Protein AF-A0A820MTB7-F1 (afdb_monomer)

Secondary structure (DSSP, 8-state):
---SS--------S--SS-TT--HHHHHHTTT-S---TT---HHHHHHT--SS----------HHHHHHHHHHHHHHHHHHHHHHGGG--

Solvent-accessible surface area (backbone atoms only — not comparable to full-atom values): 6211 Å² total; per-residue (Å²): 138,92,84,81,93,78,80,75,87,73,75,75,76,89,76,61,73,67,58,95,80,62,49,73,67,59,37,60,75,52,70,69,65,67,71,88,68,90,88,61,84,54,64,68,58,52,61,75,68,57,69,96,64,88,83,79,84,81,79,76,75,85,53,66,65,60,54,53,52,50,53,52,47,53,59,52,46,52,54,50,53,51,60,66,44,52,76,74,78,107

Organism: NCBI:txid392033

Radius of gyration: 30.91 Å; Cα contacts (8 Å, |Δi|>4): 9; chains: 1; bounding box: 84×41×69 Å

Structure (mmCIF, N/CA/C/O backbone):
data_AF-A0A820MTB7-F1
#
_entry.id   AF-A0A820MTB7-F1
#
loop_
_atom_site.group_PDB
_atom_site.id
_atom_site.type_symbol
_atom_site.label_atom_id
_atom_site.label_alt_id
_atom_site.label_comp_id
_atom_site.label_asym_id
_atom_site.label_entity_id
_atom_site.label_seq_id
_atom_site.pdbx_PDB_ins_code
_atom_site.Cartn_x
_atom_site.Cartn_y
_atom_site.Cartn_z
_atom_site.occupancy
_atom_site.B_iso_or_equiv
_atom_site.auth_seq_id
_atom_site.auth_comp_id
_atom_site.auth_asym_id
_atom_site.auth_atom_id
_atom_site.pdbx_PDB_model_num
ATOM 1 N N . GLN A 1 1 ? 50.796 10.770 -10.470 1.00 42.47 1 GLN A N 1
ATOM 2 C CA . GLN A 1 1 ? 49.563 11.527 -10.188 1.00 42.47 1 GLN A CA 1
ATOM 3 C C . GLN A 1 1 ? 48.422 10.894 -10.970 1.00 42.47 1 GLN A C 1
ATOM 5 O O . GLN A 1 1 ? 48.384 10.960 -12.189 1.00 42.47 1 GLN A O 1
ATOM 10 N N . ILE A 1 2 ? 47.601 10.147 -10.240 1.00 46.78 2 ILE A N 1
ATOM 11 C CA . ILE A 1 2 ? 46.503 9.286 -10.681 1.00 46.78 2 ILE A CA 1
ATOM 12 C C . ILE A 1 2 ? 45.215 10.072 -10.411 1.00 46.78 2 ILE A C 1
ATOM 14 O O . ILE A 1 2 ? 44.834 10.110 -9.254 1.00 46.78 2 ILE A O 1
ATOM 18 N N . PHE A 1 3 ? 44.623 10.771 -11.400 1.00 50.72 3 PHE A N 1
ATOM 19 C CA . PHE A 1 3 ? 43.199 11.202 -11.396 1.00 50.72 3 PHE A CA 1
ATOM 20 C C . PHE A 1 3 ? 42.745 11.974 -12.669 1.00 50.72 3 PHE A C 1
ATOM 22 O O . PHE A 1 3 ? 42.200 13.065 -12.562 1.00 50.72 3 PHE A O 1
ATOM 29 N N . THR A 1 4 ? 42.954 11.489 -13.901 1.00 55.75 4 THR A N 1
ATOM 30 C CA . THR A 1 4 ? 42.454 12.251 -15.086 1.00 55.75 4 THR A CA 1
ATOM 31 C C . THR A 1 4 ? 41.891 11.436 -16.246 1.00 55.75 4 THR A C 1
ATOM 33 O O . THR A 1 4 ? 41.389 12.020 -17.199 1.00 55.75 4 THR A O 1
ATOM 36 N N . LYS A 1 5 ? 41.893 10.099 -16.190 1.00 54.06 5 LYS A N 1
ATOM 37 C CA . LYS A 1 5 ? 41.427 9.253 -17.311 1.00 54.06 5 LYS A CA 1
ATOM 38 C C . LYS A 1 5 ? 40.017 8.661 -17.148 1.00 54.06 5 LYS A C 1
ATOM 40 O O . LYS A 1 5 ? 39.689 7.702 -17.833 1.00 54.06 5 LYS A O 1
ATOM 45 N N . GLY A 1 6 ? 39.196 9.211 -16.250 1.00 52.12 6 GLY A N 1
ATOM 46 C CA . GLY A 1 6 ? 37.880 8.651 -15.899 1.00 52.12 6 GLY A CA 1
ATOM 47 C C . GLY A 1 6 ? 36.669 9.564 -16.113 1.00 52.12 6 GLY A C 1
ATOM 48 O O . GLY A 1 6 ? 35.569 9.169 -15.753 1.00 52.12 6 GLY A O 1
ATOM 49 N N . PHE A 1 7 ? 36.830 10.769 -16.667 1.00 57.56 7 PHE A N 1
ATOM 50 C CA . PHE A 1 7 ? 35.696 11.647 -16.977 1.00 57.56 7 PHE A CA 1
ATOM 51 C C . PHE A 1 7 ? 35.380 11.524 -18.468 1.00 57.56 7 PHE A C 1
ATOM 53 O O . PHE A 1 7 ? 35.909 12.260 -19.300 1.00 57.56 7 PHE A O 1
ATOM 60 N N . SER A 1 8 ? 34.599 10.505 -18.827 1.00 50.44 8 SER A N 1
ATOM 61 C CA . SER A 1 8 ? 34.129 10.324 -20.198 1.00 50.44 8 SER A CA 1
ATOM 62 C C . SER A 1 8 ? 33.371 11.570 -20.653 1.00 50.44 8 SER A C 1
ATOM 64 O O . SER A 1 8 ? 32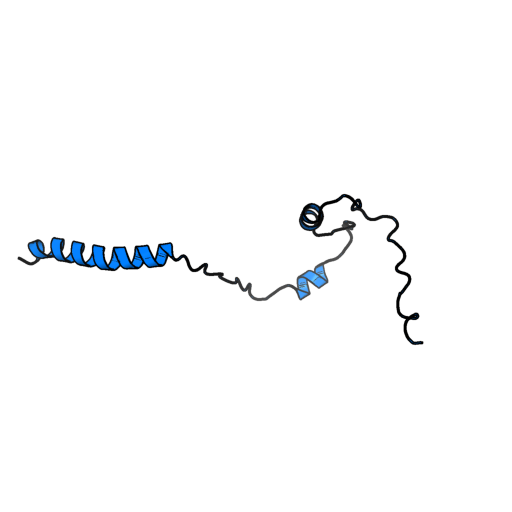.464 12.023 -19.958 1.00 50.44 8 SER A O 1
ATOM 66 N N . LEU A 1 9 ? 33.719 12.079 -21.835 1.00 57.97 9 LEU A N 1
ATOM 67 C CA . LEU A 1 9 ? 32.947 13.051 -22.607 1.00 57.97 9 LEU A CA 1
ATOM 68 C C . LEU A 1 9 ? 31.518 12.528 -22.833 1.00 57.97 9 LEU A C 1
ATOM 70 O O . LEU A 1 9 ? 31.227 11.894 -23.848 1.00 57.97 9 LEU A O 1
ATOM 74 N N . VAL A 1 10 ? 30.613 12.791 -21.892 1.00 65.94 10 VAL A N 1
ATOM 75 C CA . VAL A 1 10 ? 29.177 12.667 -22.135 1.00 65.94 10 VAL A CA 1
ATOM 76 C C . VAL A 1 10 ? 28.813 13.855 -23.015 1.00 65.94 10 VAL A C 1
ATOM 78 O O . VAL A 1 10 ? 28.798 14.998 -22.559 1.00 65.94 10 VAL A O 1
ATOM 81 N N . LYS A 1 11 ? 28.602 13.607 -24.310 1.00 69.00 11 LYS A N 1
ATOM 82 C CA . LYS A 1 11 ? 28.077 14.638 -25.207 1.00 69.00 11 LYS A CA 1
ATOM 83 C C . LYS A 1 11 ? 26.711 15.068 -24.661 1.00 69.00 11 LYS A C 1
ATOM 85 O O . LYS A 1 11 ? 25.880 14.192 -24.423 1.00 69.00 11 LYS A O 1
ATOM 90 N N . PRO A 1 12 ? 26.469 16.371 -24.442 1.00 66.12 12 PRO A N 1
ATOM 91 C CA . PRO A 1 12 ? 25.168 16.826 -23.982 1.00 66.12 12 PRO A CA 1
ATOM 92 C C . PRO A 1 12 ? 24.117 16.438 -25.022 1.00 66.12 12 PRO A C 1
ATOM 94 O O . PRO A 1 12 ? 24.288 16.711 -26.216 1.00 66.12 12 PRO A O 1
ATOM 97 N N . LEU A 1 13 ? 23.043 15.789 -24.567 1.00 63.91 13 LEU A N 1
ATOM 98 C CA . LEU A 1 13 ? 21.887 15.490 -25.402 1.00 63.91 13 LEU A CA 1
ATOM 99 C C . LEU A 1 13 ? 21.348 16.833 -25.908 1.00 63.91 13 LEU A C 1
ATOM 101 O O . LEU A 1 13 ? 20.842 17.647 -25.139 1.00 63.91 13 LEU A O 1
ATOM 105 N N . SER A 1 14 ? 21.584 17.123 -27.186 1.00 66.06 14 SER A N 1
ATOM 106 C CA . SER A 1 14 ? 21.409 18.472 -27.746 1.00 66.06 14 SER A CA 1
ATOM 107 C C . SER A 1 14 ? 19.935 18.822 -27.998 1.00 66.06 14 SER A C 1
ATOM 109 O O . SER A 1 14 ? 19.616 19.960 -28.318 1.00 66.06 14 SER A O 1
ATOM 111 N N . SER A 1 15 ? 19.042 17.847 -27.819 1.00 70.12 15 SER A N 1
ATOM 112 C CA . SER A 1 15 ? 17.589 17.964 -27.883 1.00 70.12 15 SER A CA 1
ATOM 113 C C . SER A 1 15 ? 17.015 16.911 -26.930 1.00 70.12 15 SER A C 1
ATOM 115 O O . SER A 1 15 ? 17.011 15.726 -27.248 1.00 70.12 15 SER A O 1
ATOM 117 N N . SER A 1 16 ? 16.644 17.337 -25.722 1.00 76.12 16 SER A N 1
ATOM 118 C CA . SER A 1 16 ? 15.746 16.582 -24.840 1.00 76.12 16 SER A CA 1
ATOM 119 C C . SER A 1 16 ? 14.347 17.151 -25.038 1.00 76.12 16 SER A C 1
ATOM 121 O O . SER A 1 16 ? 14.199 18.351 -25.291 1.00 76.12 16 SER A O 1
ATOM 123 N N . HIS A 1 17 ? 13.340 16.290 -24.966 1.00 80.62 17 HIS A N 1
ATOM 124 C CA . HIS A 1 17 ? 11.940 16.703 -24.972 1.00 80.62 17 HIS A CA 1
ATOM 125 C C . HIS A 1 17 ? 11.592 17.502 -23.708 1.00 80.62 17 HIS A C 1
ATOM 127 O O . HIS A 1 17 ? 10.703 18.351 -23.732 1.00 80.62 17 HIS A O 1
ATOM 133 N N . PHE A 1 18 ? 12.328 17.275 -22.618 1.00 82.50 18 PHE A N 1
ATOM 134 C CA . PHE A 1 18 ? 12.168 18.010 -21.376 1.00 82.50 18 PHE A CA 1
ATOM 135 C C . PHE A 1 18 ? 13.020 19.279 -21.369 1.00 82.50 18 PHE A C 1
ATOM 137 O O . PHE A 1 18 ? 14.228 19.272 -21.629 1.00 82.50 18 PHE A O 1
ATOM 144 N N . GLU A 1 19 ? 12.389 20.397 -21.025 1.00 81.62 19 GLU A N 1
ATOM 145 C CA . GLU A 1 19 ? 13.104 21.643 -20.797 1.00 81.62 19 GLU A CA 1
ATOM 146 C C . GLU A 1 19 ? 13.888 21.573 -19.480 1.00 81.62 19 GLU A C 1
ATOM 148 O O . GLU A 1 19 ? 13.503 20.905 -18.522 1.00 81.62 19 GLU A O 1
ATOM 153 N N . LYS A 1 20 ? 14.985 22.332 -19.374 1.00 79.81 20 LYS A N 1
ATOM 154 C CA . LYS A 1 20 ? 15.794 22.363 -18.139 1.00 79.81 20 LYS A CA 1
ATOM 155 C C . LYS A 1 20 ? 15.030 22.880 -16.910 1.00 79.81 20 LYS A C 1
ATOM 157 O O . LYS A 1 20 ? 15.489 22.684 -15.790 1.00 79.81 20 LYS A O 1
ATOM 162 N N . ASN A 1 21 ? 13.891 23.536 -17.127 1.00 84.00 21 ASN A N 1
ATOM 163 C CA . ASN A 1 21 ? 13.036 24.096 -16.085 1.00 84.00 21 ASN A CA 1
ATOM 164 C C . ASN A 1 21 ? 11.887 23.154 -15.683 1.00 84.00 21 ASN A C 1
ATOM 166 O O . ASN A 1 21 ? 11.092 23.512 -14.814 1.00 84.00 21 ASN A O 1
ATOM 170 N N . THR A 1 22 ? 11.769 21.976 -16.306 1.00 84.56 22 THR A N 1
ATOM 171 C CA . THR A 1 22 ? 10.740 20.990 -15.962 1.00 84.56 22 THR A CA 1
ATOM 172 C C . THR A 1 22 ? 10.972 20.457 -14.549 1.00 84.56 22 THR A C 1
ATOM 174 O O . THR A 1 22 ? 12.100 20.137 -14.164 1.00 84.56 22 THR A O 1
ATOM 177 N N . THR A 1 23 ? 9.909 20.370 -13.745 1.00 89.75 23 THR A N 1
ATOM 178 C CA . THR A 1 23 ? 10.044 19.873 -12.374 1.00 89.75 23 THR A CA 1
ATOM 179 C C . THR A 1 23 ? 10.220 18.358 -12.356 1.00 89.75 23 THR A C 1
ATOM 181 O O . THR A 1 23 ? 9.791 17.639 -13.258 1.00 89.75 23 THR A O 1
ATOM 184 N N . VAL A 1 24 ? 10.806 17.844 -11.275 1.00 87.38 24 VAL A N 1
ATOM 185 C CA . VAL A 1 24 ? 10.927 16.395 -11.065 1.00 87.38 24 VAL A CA 1
ATOM 186 C C . VAL A 1 24 ? 9.554 15.715 -11.076 1.00 87.38 24 VAL A C 1
ATOM 188 O O . VAL A 1 24 ? 9.420 14.611 -11.593 1.00 87.38 24 VAL A O 1
ATOM 191 N N . ASN A 1 25 ? 8.518 16.384 -10.565 1.00 88.50 25 ASN A N 1
ATOM 192 C CA . ASN A 1 25 ? 7.158 15.856 -10.581 1.00 88.50 25 ASN A CA 1
ATOM 193 C C . ASN A 1 25 ? 6.622 15.694 -12.013 1.00 88.50 25 ASN A C 1
ATOM 195 O O . ASN A 1 25 ? 6.063 14.653 -12.344 1.00 88.50 25 ASN A O 1
ATOM 199 N N . ASP A 1 26 ? 6.845 16.685 -12.877 1.00 86.38 26 ASP A N 1
ATOM 200 C CA . ASP A 1 26 ? 6.428 16.621 -14.282 1.00 86.38 26 ASP A CA 1
ATOM 201 C C . ASP A 1 26 ? 7.143 15.495 -15.046 1.00 86.38 26 ASP A C 1
ATOM 203 O O . ASP A 1 26 ? 6.522 14.807 -15.857 1.00 86.38 26 ASP A O 1
ATOM 207 N N . LEU A 1 27 ? 8.418 15.236 -14.731 1.00 88.56 27 LEU A N 1
ATOM 208 C CA . LEU A 1 27 ? 9.159 14.092 -15.271 1.00 88.56 27 LEU A CA 1
ATOM 209 C C . LEU A 1 27 ? 8.529 12.755 -14.855 1.00 88.56 27 LEU A C 1
ATOM 211 O O . LEU A 1 27 ? 8.336 11.881 -15.700 1.00 88.56 27 LEU A O 1
ATOM 215 N N . PHE A 1 28 ? 8.152 12.604 -13.580 1.00 88.81 28 PHE A N 1
ATOM 216 C CA . PHE A 1 28 ? 7.443 11.413 -13.097 1.00 88.81 28 PHE A CA 1
ATOM 217 C C . PHE A 1 28 ? 6.084 11.232 -13.777 1.00 88.81 28 PHE A C 1
ATOM 219 O O . PHE A 1 28 ? 5.739 10.112 -14.155 1.00 88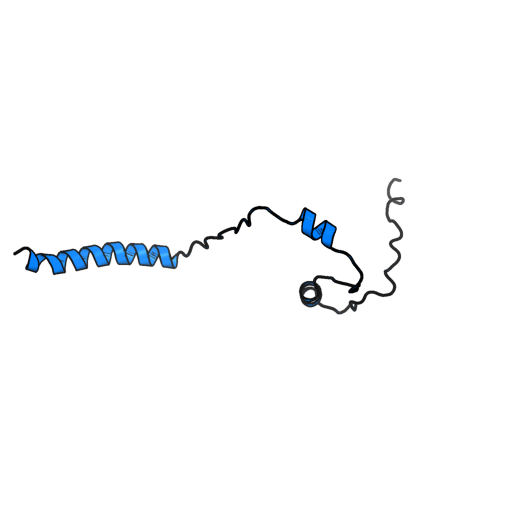.81 28 PHE A O 1
ATOM 226 N N . HIS A 1 29 ? 5.331 12.316 -13.974 1.00 87.19 29 HIS A N 1
ATOM 227 C CA . HIS A 1 29 ? 4.046 12.274 -14.675 1.00 87.19 29 HIS A CA 1
ATOM 228 C C . HIS A 1 29 ? 4.183 11.836 -16.135 1.00 87.19 29 HIS A C 1
ATOM 230 O O . HIS A 1 29 ? 3.303 11.150 -16.650 1.00 87.19 29 HIS A O 1
ATOM 236 N N . GLN A 1 30 ? 5.291 12.190 -16.784 1.00 86.25 30 GLN A N 1
ATOM 237 C CA . GLN A 1 30 ? 5.604 11.762 -18.148 1.00 86.25 30 GLN A CA 1
ATOM 238 C C . GLN A 1 30 ? 6.444 10.475 -18.191 1.00 86.25 30 GLN A C 1
ATOM 240 O O . GLN A 1 30 ? 6.937 10.103 -19.254 1.00 86.25 30 GLN A O 1
ATOM 245 N N . LEU A 1 31 ? 6.614 9.790 -17.050 1.00 86.62 31 LEU A N 1
ATOM 246 C CA . LEU A 1 31 ? 7.408 8.566 -16.893 1.00 86.62 31 LEU A CA 1
ATOM 247 C C . LEU A 1 31 ? 8.838 8.688 -17.455 1.00 86.62 31 LEU A C 1
ATOM 249 O O . LEU A 1 31 ? 9.441 7.688 -17.842 1.00 86.62 31 LEU A O 1
ATOM 253 N N . PHE A 1 32 ? 9.392 9.903 -17.491 1.00 84.94 32 PHE A N 1
ATOM 254 C CA . PHE A 1 32 ? 10.695 10.207 -18.095 1.00 84.94 32 PHE A CA 1
ATOM 255 C C . PHE A 1 32 ? 10.791 9.838 -19.588 1.00 84.94 32 PHE A C 1
ATOM 257 O O . PHE A 1 32 ? 11.877 9.572 -20.104 1.00 84.94 32 PHE A O 1
ATOM 264 N N . ILE A 1 33 ? 9.662 9.795 -20.299 1.00 84.44 33 ILE A N 1
ATOM 265 C CA . ILE A 1 33 ? 9.617 9.379 -21.702 1.00 84.44 33 ILE A CA 1
ATOM 266 C C . ILE A 1 33 ? 10.003 10.555 -22.600 1.00 84.44 33 ILE A C 1
ATOM 268 O O . ILE A 1 33 ? 9.270 11.528 -22.726 1.00 84.44 33 ILE A O 1
ATOM 272 N N . GLU A 1 34 ? 11.1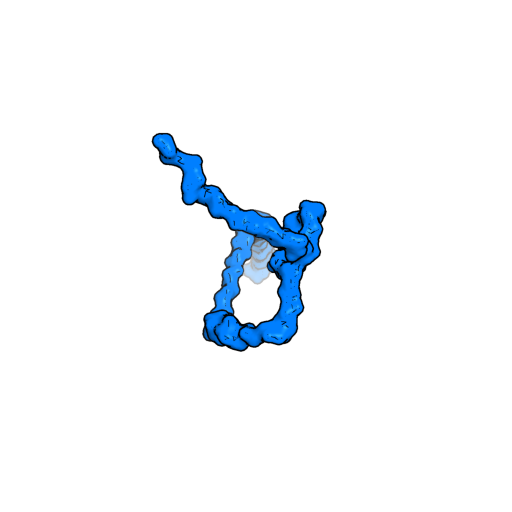61 10.439 -23.247 1.00 82.31 34 GLU A N 1
ATOM 273 C CA . GLU A 1 34 ? 11.713 11.461 -24.150 1.00 82.31 34 GLU A CA 1
ATOM 274 C C . GLU A 1 34 ? 11.069 11.443 -25.545 1.00 82.31 34 GLU A C 1
ATOM 276 O O . GLU A 1 34 ? 10.944 12.472 -26.199 1.00 82.31 34 GLU A O 1
ATOM 281 N N . SER A 1 35 ? 10.671 10.269 -26.043 1.00 77.62 35 SER A N 1
ATOM 282 C CA . SER A 1 35 ? 9.980 10.153 -27.329 1.00 77.62 35 SER A CA 1
ATOM 283 C C . SER A 1 35 ? 9.102 8.909 -27.373 1.00 77.62 35 SER A C 1
ATOM 285 O O . SER A 1 35 ? 9.500 7.824 -26.946 1.00 77.62 35 SER A O 1
ATOM 287 N N . TRP A 1 36 ? 7.897 9.069 -27.912 1.00 74.31 36 TRP A N 1
ATOM 288 C CA . TRP A 1 36 ? 6.976 7.968 -28.157 1.00 74.31 36 TRP A CA 1
ATOM 289 C C . TRP A 1 36 ? 7.176 7.465 -29.580 1.00 74.31 36 TRP A C 1
ATOM 291 O O . TRP A 1 36 ? 6.812 8.147 -30.535 1.00 74.31 36 TRP A O 1
ATOM 301 N N . ASN A 1 37 ? 7.738 6.268 -29.734 1.00 77.44 37 ASN A N 1
ATOM 302 C CA . ASN A 1 37 ? 7.799 5.617 -31.035 1.00 77.44 37 ASN A CA 1
ATOM 303 C C . ASN A 1 37 ? 6.691 4.546 -31.111 1.00 77.44 37 ASN A C 1
ATOM 305 O O . ASN A 1 37 ? 6.800 3.507 -30.459 1.00 77.44 37 ASN A O 1
ATOM 309 N N . PRO A 1 38 ? 5.607 4.772 -31.875 1.00 69.81 38 PRO A N 1
ATOM 310 C CA . PRO A 1 38 ? 4.461 3.856 -31.925 1.00 69.81 38 PRO A CA 1
ATOM 311 C C . PRO A 1 38 ? 4.772 2.547 -32.666 1.00 69.81 38 PRO A C 1
ATOM 313 O O . PRO A 1 38 ? 4.014 1.587 -32.578 1.00 69.81 38 PRO A O 1
ATOM 316 N N . MET A 1 39 ? 5.902 2.491 -33.377 1.00 73.75 39 MET A N 1
ATOM 317 C CA . MET A 1 39 ? 6.385 1.324 -34.114 1.00 73.75 39 MET A CA 1
ATOM 318 C C . MET A 1 39 ? 7.436 0.537 -33.313 1.00 73.75 39 MET A C 1
ATOM 320 O O . MET A 1 39 ? 8.398 0.017 -33.872 1.00 73.75 39 MET A O 1
ATOM 324 N N . ILE A 1 40 ? 7.311 0.482 -31.986 1.00 73.75 40 ILE A N 1
ATOM 325 C CA . ILE A 1 40 ? 8.129 -0.415 -31.161 1.00 73.75 40 ILE A CA 1
ATOM 326 C C . ILE A 1 40 ? 7.287 -1.647 -30.836 1.00 73.75 40 ILE A C 1
ATOM 328 O O . ILE A 1 40 ? 6.194 -1.547 -30.283 1.00 73.75 40 ILE A O 1
ATOM 332 N N . ASN A 1 41 ? 7.800 -2.828 -31.178 1.00 74.69 41 ASN A N 1
ATOM 333 C CA . ASN A 1 41 ? 7.168 -4.088 -30.817 1.00 74.69 41 ASN A CA 1
ATOM 334 C C . ASN A 1 41 ? 7.554 -4.472 -29.378 1.00 74.69 41 ASN A C 1
ATOM 336 O O . ASN A 1 41 ? 8.670 -4.920 -29.121 1.00 74.69 41 ASN A O 1
ATOM 340 N N . PHE A 1 42 ? 6.614 -4.318 -28.447 1.00 77.56 42 PHE A N 1
ATOM 341 C CA . PHE A 1 42 ? 6.794 -4.676 -27.037 1.00 77.56 42 PHE A CA 1
ATOM 342 C C . PHE A 1 42 ? 6.379 -6.120 -26.707 1.00 77.56 42 PHE A C 1
ATOM 344 O O . PHE A 1 42 ? 6.441 -6.518 -25.545 1.00 77.56 42 PHE A O 1
ATOM 351 N N . THR A 1 43 ? 5.981 -6.939 -27.688 1.00 79.88 43 THR A N 1
ATOM 352 C CA . THR A 1 43 ? 5.493 -8.310 -27.455 1.00 79.88 43 THR A 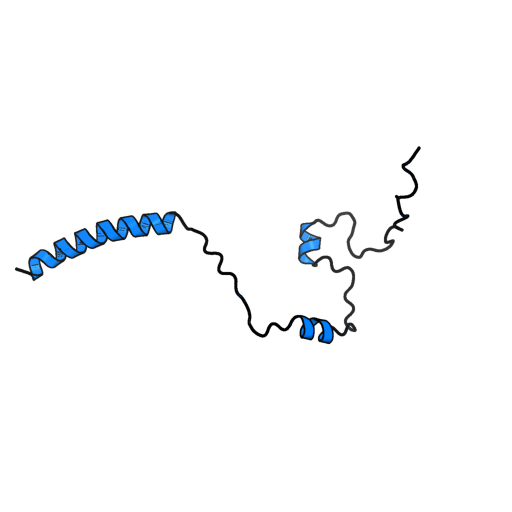CA 1
ATOM 353 C C . THR A 1 43 ? 6.510 -9.176 -26.709 1.00 79.88 43 THR A C 1
ATOM 355 O O . THR A 1 43 ? 6.125 -9.917 -25.810 1.00 79.88 43 THR A O 1
ATOM 358 N N . GLY A 1 44 ? 7.807 -9.047 -27.008 1.00 81.38 44 GLY A N 1
ATOM 359 C CA . GLY A 1 44 ? 8.855 -9.778 -26.285 1.00 81.38 44 GLY A CA 1
ATOM 360 C C . GLY A 1 44 ? 8.949 -9.388 -24.806 1.00 81.38 44 GLY A C 1
ATOM 361 O O . GLY A 1 44 ? 9.069 -10.254 -23.945 1.00 81.38 44 GLY A O 1
ATOM 362 N N . TYR A 1 45 ? 8.822 -8.094 -24.502 1.00 79.62 45 TYR A N 1
ATOM 363 C CA . TYR A 1 45 ? 8.814 -7.589 -23.128 1.00 79.62 45 TYR A CA 1
ATOM 364 C C . TYR A 1 45 ? 7.568 -8.055 -22.367 1.00 79.62 45 TYR A C 1
ATOM 366 O O . TYR A 1 45 ? 7.682 -8.573 -21.260 1.00 79.62 45 TYR A O 1
ATOM 374 N N . PHE A 1 46 ? 6.387 -7.962 -22.984 1.00 77.81 46 PHE A N 1
ATOM 375 C CA . PHE A 1 46 ? 5.144 -8.450 -22.382 1.00 77.81 46 PHE A CA 1
ATOM 376 C C . PHE A 1 46 ? 5.158 -9.960 -22.140 1.00 77.81 46 PHE A C 1
ATOM 378 O O . PHE A 1 46 ? 4.646 -10.410 -21.120 1.00 77.81 46 PHE A O 1
ATOM 385 N N . HIS A 1 47 ? 5.776 -10.737 -23.032 1.00 81.31 47 HIS A N 1
ATOM 386 C CA . HIS A 1 47 ? 5.930 -12.179 -22.849 1.00 81.31 47 HIS A CA 1
ATOM 387 C C . HIS A 1 47 ? 6.879 -12.512 -21.688 1.00 81.31 47 HIS A C 1
ATOM 389 O O . HIS A 1 47 ? 6.605 -13.420 -20.909 1.00 81.31 47 HIS A O 1
ATOM 395 N N . MET A 1 48 ? 7.977 -11.765 -21.536 1.00 80.94 48 MET A N 1
ATOM 396 C CA . MET A 1 48 ? 8.904 -11.933 -20.407 1.00 80.94 48 MET A CA 1
ATOM 397 C C . MET A 1 48 ? 8.276 -11.502 -19.072 1.00 80.94 48 MET A C 1
ATOM 399 O O . MET A 1 48 ? 8.537 -12.114 -18.039 1.00 80.94 48 MET A O 1
ATOM 403 N N . CYS A 1 49 ? 7.431 -10.471 -19.092 1.00 78.75 49 CYS A N 1
ATOM 404 C CA . CYS A 1 49 ? 6.727 -9.935 -17.928 1.00 78.75 49 CYS A CA 1
ATOM 405 C C . CYS A 1 49 ? 5.287 -10.456 -17.800 1.00 78.75 49 CYS A C 1
ATOM 407 O O . CYS A 1 49 ? 4.443 -9.749 -17.253 1.00 78.75 49 CYS A O 1
ATOM 409 N N . SER A 1 50 ? 4.992 -11.671 -18.276 1.00 76.94 50 SER A N 1
ATOM 410 C CA . SER A 1 50 ? 3.696 -12.329 -18.072 1.00 76.94 50 SER A CA 1
ATOM 411 C C . SER A 1 50 ? 3.776 -13.283 -16.874 1.00 76.94 50 SER A C 1
ATOM 413 O O . SER A 1 50 ? 4.048 -14.471 -17.047 1.00 76.94 50 SER A O 1
ATOM 415 N N . PRO A 1 51 ? 3.616 -12.796 -15.629 1.00 77.25 51 PRO A N 1
ATOM 416 C CA . PRO A 1 51 ? 3.612 -13.681 -14.480 1.00 77.25 51 PRO A CA 1
ATOM 417 C C . PRO A 1 51 ? 2.384 -14.595 -14.553 1.00 77.25 51 PRO A C 1
ATOM 419 O O . PRO A 1 51 ? 1.260 -14.127 -14.725 1.00 77.25 51 PRO A O 1
ATOM 422 N N . ASN A 1 52 ? 2.579 -15.900 -14.355 1.00 79.56 52 ASN A N 1
ATOM 423 C CA . ASN A 1 52 ? 1.478 -16.865 -14.254 1.00 79.56 52 ASN A CA 1
ATOM 424 C C . ASN A 1 52 ? 0.515 -16.566 -13.090 1.00 79.56 52 ASN A C 1
ATOM 426 O O . ASN A 1 52 ? -0.607 -17.069 -13.072 1.00 79.56 52 ASN A O 1
ATOM 430 N N . SER A 1 53 ? 0.948 -15.774 -12.108 1.00 79.69 53 SER A N 1
ATOM 431 C CA . SER A 1 53 ? 0.146 -15.356 -10.965 1.00 79.69 53 SER A CA 1
ATOM 432 C C . SER A 1 53 ? 0.497 -13.929 -10.542 1.00 79.69 53 SER A C 1
ATOM 434 O O . SER A 1 53 ? 1.662 -13.566 -10.384 1.00 79.69 53 SER A O 1
ATOM 436 N N . CYS A 1 54 ? -0.526 -13.098 -10.341 1.00 79.69 54 CYS A N 1
ATOM 437 C CA . CYS A 1 54 ? -0.352 -11.750 -9.811 1.00 79.69 54 CYS A CA 1
ATOM 438 C C . CYS A 1 54 ? -0.196 -11.810 -8.288 1.00 79.69 54 CYS A C 1
ATOM 440 O O . CYS A 1 54 ? -1.125 -12.198 -7.579 1.00 79.69 54 CYS A O 1
ATOM 442 N N . THR A 1 55 ? 0.954 -11.378 -7.775 1.00 78.62 55 THR A N 1
ATOM 443 C CA . THR A 1 55 ? 1.174 -11.242 -6.331 1.00 78.62 55 THR A CA 1
ATOM 444 C C . THR A 1 55 ? 0.837 -9.819 -5.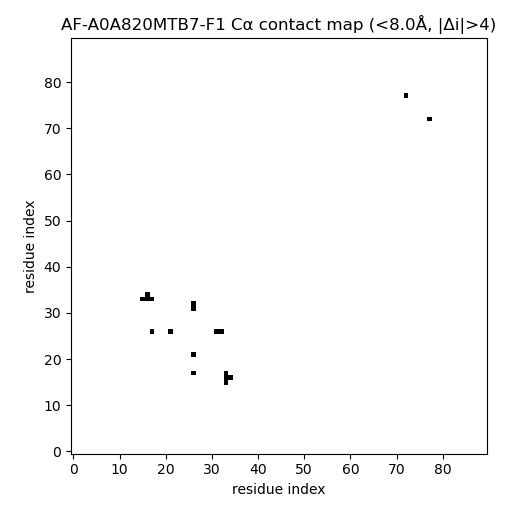912 1.00 78.62 55 THR A C 1
ATOM 446 O O . THR A 1 55 ? 1.568 -8.882 -6.227 1.00 78.62 55 THR A O 1
ATOM 449 N N . TYR A 1 56 ? -0.273 -9.642 -5.197 1.00 76.56 56 TYR A N 1
ATOM 450 C CA . TYR A 1 56 ? -0.610 -8.350 -4.608 1.00 76.56 56 TYR A CA 1
ATOM 451 C C . TYR A 1 56 ? -0.052 -8.272 -3.188 1.00 76.56 56 TYR A C 1
ATOM 453 O O . TYR A 1 56 ? -0.392 -9.089 -2.330 1.00 76.56 56 TYR A O 1
ATOM 461 N N . SER A 1 57 ? 0.806 -7.286 -2.931 1.00 76.50 57 SER A N 1
ATOM 462 C CA . SER A 1 57 ? 1.350 -7.071 -1.593 1.00 76.50 57 SER A CA 1
ATOM 463 C C . SER A 1 57 ? 0.334 -6.295 -0.754 1.00 76.50 57 SER A C 1
ATOM 465 O O . SER A 1 57 ? 0.097 -5.104 -0.969 1.00 76.50 57 SER A O 1
ATOM 467 N N . TYR A 1 58 ? -0.312 -6.975 0.194 1.00 77.88 58 TYR A N 1
ATOM 468 C CA . TYR A 1 58 ? -1.233 -6.336 1.133 1.00 77.88 58 TYR A CA 1
ATOM 469 C C . TYR A 1 58 ? -0.433 -5.591 2.207 1.00 77.88 58 TYR A C 1
ATOM 471 O O . TYR A 1 58 ? -0.111 -6.137 3.263 1.00 77.88 58 TYR A O 1
ATOM 479 N N . ASN A 1 59 ? -0.148 -4.312 1.965 1.00 75.31 59 ASN A N 1
ATOM 480 C CA . ASN A 1 59 ? 0.368 -3.429 3.007 1.00 75.31 59 ASN A CA 1
ATOM 481 C C . ASN A 1 59 ? -0.746 -3.145 4.023 1.00 75.31 59 ASN A C 1
ATOM 483 O O . ASN A 1 59 ? -1.516 -2.189 3.901 1.00 75.31 59 ASN A O 1
ATOM 487 N N . ARG A 1 60 ? -0.846 -3.994 5.049 1.00 73.31 60 ARG A N 1
ATOM 488 C CA . ARG A 1 60 ? -1.676 -3.729 6.225 1.00 73.31 60 ARG A CA 1
ATOM 489 C C . ARG A 1 60 ? -1.072 -2.538 6.966 1.00 73.31 60 ARG A C 1
ATOM 491 O O . ARG A 1 60 ? -0.137 -2.685 7.746 1.00 73.31 60 ARG A O 1
ATOM 498 N N . ARG A 1 61 ? -1.607 -1.338 6.728 1.00 75.44 61 ARG A N 1
ATOM 499 C CA . ARG A 1 61 ? -1.360 -0.199 7.618 1.00 75.44 61 ARG A CA 1
ATOM 500 C C . ARG A 1 61 ? -1.941 -0.550 8.985 1.00 75.44 61 ARG A C 1
ATOM 502 O O . ARG A 1 61 ? -3.159 -0.642 9.129 1.00 75.44 61 ARG A O 1
ATOM 509 N N . PHE A 1 62 ? -1.072 -0.765 9.969 1.00 74.06 62 PHE A N 1
ATOM 510 C CA . PHE A 1 62 ? -1.474 -0.902 11.365 1.00 74.06 62 PHE A CA 1
ATOM 511 C C . PHE A 1 62 ? -2.153 0.397 11.804 1.00 74.06 62 PHE A C 1
ATOM 513 O O . PHE A 1 62 ? -1.499 1.417 12.011 1.00 74.06 62 PHE A O 1
ATOM 520 N N . ASN A 1 63 ? -3.482 0.375 11.890 1.00 85.56 63 ASN A N 1
ATOM 521 C CA . ASN A 1 63 ? -4.256 1.513 12.356 1.00 85.56 63 ASN A CA 1
ATOM 522 C C . ASN A 1 63 ? -4.441 1.397 13.873 1.00 85.56 63 ASN A C 1
ATOM 524 O O . ASN A 1 63 ? -5.253 0.602 14.344 1.00 85.56 63 ASN A O 1
ATOM 528 N N . LEU A 1 64 ? -3.689 2.192 14.637 1.00 91.12 64 LEU A N 1
ATOM 529 C CA . LEU A 1 64 ? -3.774 2.224 16.102 1.00 91.12 64 LEU A CA 1
ATOM 530 C C . LEU A 1 64 ? -5.200 2.508 16.595 1.00 91.12 64 LEU A C 1
ATOM 532 O O . LEU A 1 64 ? -5.641 1.906 17.571 1.00 91.12 64 LEU A O 1
ATOM 536 N N . PHE A 1 65 ? -5.948 3.354 15.881 1.00 93.25 65 PHE A N 1
ATOM 537 C CA . PHE A 1 65 ? -7.339 3.661 16.214 1.00 93.25 65 PHE A CA 1
ATOM 538 C C . PHE A 1 65 ? -8.225 2.410 16.160 1.00 93.25 65 PHE A C 1
ATOM 540 O O . PHE A 1 65 ? -9.029 2.180 17.059 1.00 93.25 65 PHE A O 1
ATOM 547 N N . TYR A 1 66 ? -8.027 1.556 15.151 1.00 92.25 66 TYR A N 1
ATOM 548 C CA . TYR A 1 66 ? -8.773 0.304 15.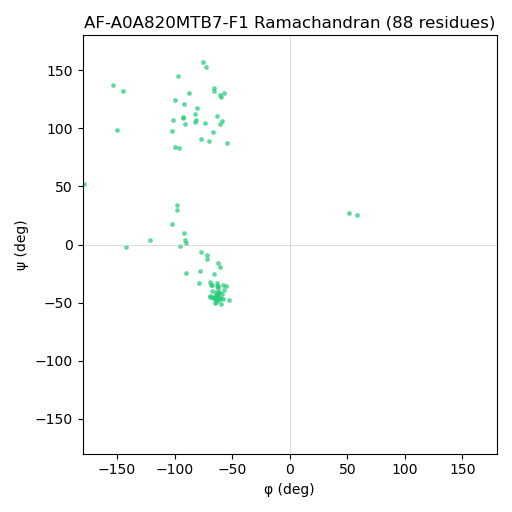015 1.00 92.25 66 TYR A CA 1
ATOM 549 C C . TYR A 1 66 ? -8.532 -0.638 16.203 1.00 92.25 66 TYR A C 1
ATOM 551 O O . TYR A 1 66 ? -9.473 -1.236 16.723 1.00 92.25 66 TYR A O 1
ATOM 559 N N . ILE A 1 67 ? -7.286 -0.731 16.678 1.00 93.62 67 ILE A N 1
ATOM 560 C CA . ILE A 1 67 ? -6.926 -1.561 17.838 1.00 93.62 67 ILE A CA 1
ATOM 561 C C . ILE A 1 67 ? -7.623 -1.039 19.101 1.00 93.62 67 ILE A C 1
ATOM 563 O O . ILE A 1 67 ? -8.256 -1.809 19.821 1.00 93.62 67 ILE A O 1
ATOM 567 N N . ILE A 1 68 ? -7.566 0.273 19.340 1.00 96.06 68 ILE A N 1
ATOM 568 C CA . ILE A 1 68 ? -8.171 0.908 20.518 1.00 96.06 68 ILE A CA 1
ATOM 569 C C . ILE A 1 68 ? -9.691 0.699 20.534 1.00 96.06 68 ILE A C 1
ATOM 571 O O . ILE A 1 68 ? -10.241 0.254 21.540 1.00 96.06 68 ILE A O 1
ATOM 575 N N . VAL A 1 69 ? -10.370 0.952 19.412 1.00 95.75 69 VAL A N 1
ATOM 576 C CA . VAL A 1 69 ? -11.826 0.754 19.296 1.00 95.75 69 VAL A CA 1
ATOM 577 C C . VAL A 1 69 ? -12.205 -0.715 19.498 1.00 95.75 69 VAL A C 1
ATOM 579 O O . VAL A 1 69 ? -13.210 -1.010 20.146 1.00 95.75 69 VAL A O 1
ATOM 582 N N . THR A 1 70 ? -11.386 -1.649 19.010 1.00 95.25 70 THR A N 1
ATOM 583 C CA . THR A 1 70 ? -11.608 -3.090 19.218 1.00 95.25 70 THR A CA 1
ATOM 584 C C . THR A 1 70 ? -11.538 -3.456 20.702 1.00 95.25 70 THR A C 1
ATOM 586 O O . THR A 1 70 ? -12.405 -4.164 21.203 1.00 95.25 70 THR A O 1
ATOM 589 N N . ILE A 1 71 ? -10.559 -2.929 21.441 1.00 96.75 71 ILE A N 1
ATOM 590 C CA . ILE A 1 71 ? -10.436 -3.169 22.887 1.00 96.75 71 ILE A CA 1
ATOM 591 C C . ILE A 1 71 ? -11.643 -2.584 23.632 1.00 96.75 71 ILE A C 1
ATOM 593 O O . ILE A 1 71 ? -12.285 -3.284 24.415 1.00 96.75 71 ILE A O 1
ATOM 597 N N . ILE A 1 72 ? -11.994 -1.324 23.357 1.00 96.31 72 ILE A N 1
ATOM 598 C CA . ILE A 1 72 ? -13.129 -0.648 24.004 1.00 96.31 72 ILE A CA 1
ATOM 599 C C . ILE A 1 72 ? -14.439 -1.399 23.733 1.00 96.31 72 ILE A C 1
ATOM 601 O O . ILE A 1 72 ? -15.211 -1.642 24.659 1.00 96.31 72 ILE A O 1
ATOM 605 N N . SER A 1 73 ? -14.682 -1.800 22.482 1.00 95.88 73 SER A N 1
ATOM 606 C CA . SER A 1 73 ? -15.893 -2.535 22.099 1.00 95.88 73 SER A CA 1
ATOM 607 C C . SER A 1 73 ? -15.947 -3.942 22.688 1.00 95.88 73 SER A C 1
ATOM 609 O O . SER A 1 73 ? -17.026 -4.376 23.079 1.00 95.88 73 SER A O 1
ATOM 611 N N . LEU A 1 74 ? -14.813 -4.632 22.834 1.00 96.38 74 LEU A N 1
ATOM 612 C CA . LEU A 1 74 ? -14.773 -5.947 23.471 1.00 96.38 74 LEU A CA 1
ATOM 613 C C . LEU A 1 74 ? -15.167 -5.857 24.950 1.00 96.38 74 LEU A C 1
ATOM 615 O O . LEU A 1 74 ? -16.056 -6.580 25.398 1.00 96.38 74 LEU A O 1
ATOM 619 N N . PHE A 1 75 ? -14.549 -4.945 25.704 1.00 96.00 75 PHE A N 1
ATOM 620 C CA . PHE A 1 75 ? -14.856 -4.784 27.127 1.00 96.00 75 PHE A CA 1
ATOM 621 C C . PHE A 1 75 ? -16.253 -4.196 27.359 1.00 96.00 75 PHE A C 1
ATOM 623 O O . PHE A 1 75 ? -17.006 -4.701 28.195 1.00 96.00 75 PHE A O 1
ATOM 630 N N . GLY A 1 76 ? -16.617 -3.152 26.612 1.00 92.69 76 GLY A N 1
ATOM 631 C CA . GLY A 1 76 ? -17.918 -2.492 26.730 1.00 92.69 76 GLY A CA 1
ATOM 632 C C . GLY A 1 76 ? -19.069 -3.370 26.241 1.00 92.69 76 GLY A C 1
ATOM 633 O O . GLY A 1 76 ? -20.090 -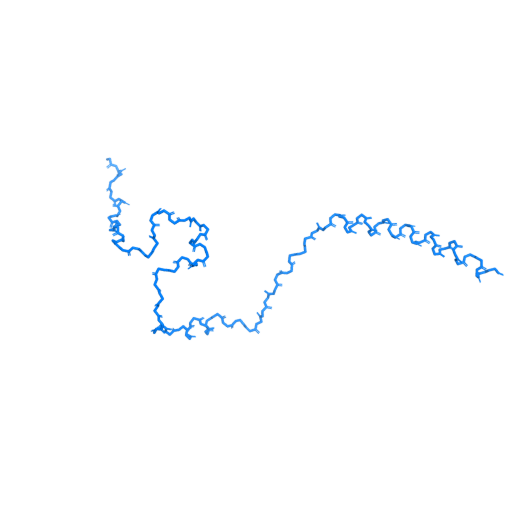3.498 26.920 1.00 92.69 76 GLY A O 1
ATOM 634 N N . GLY A 1 77 ? -18.891 -4.028 25.096 1.00 95.06 77 GLY A N 1
ATOM 635 C CA . GLY A 1 77 ? -19.882 -4.917 24.498 1.00 95.06 77 GLY A CA 1
ATOM 636 C C . GLY A 1 77 ? -20.146 -6.140 25.365 1.00 95.06 77 GLY A C 1
ATOM 637 O O . GLY A 1 77 ? -21.303 -6.431 25.656 1.00 95.06 77 GLY A O 1
ATOM 638 N N . LEU A 1 78 ? -19.093 -6.79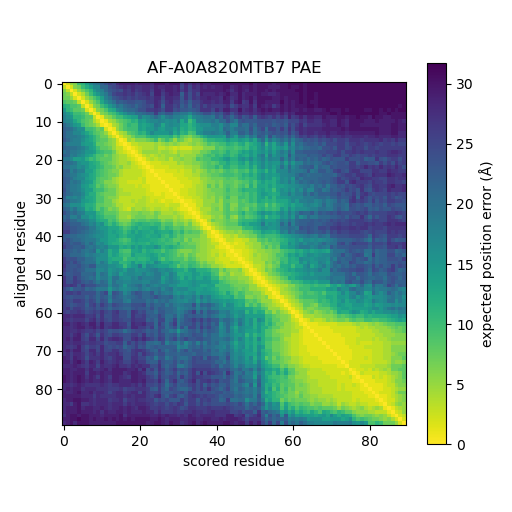7 25.870 1.00 94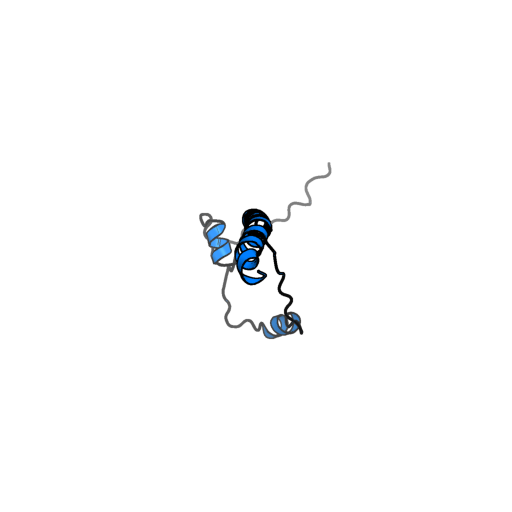.88 78 LEU A N 1
ATOM 639 C CA . LEU A 1 78 ? -19.247 -7.958 26.748 1.00 94.88 78 LEU A CA 1
ATOM 640 C C . LEU A 1 78 ? -20.057 -7.615 28.002 1.00 94.88 78 LEU A C 1
ATOM 642 O O . LEU A 1 78 ? -20.986 -8.339 28.347 1.00 94.88 78 LEU A O 1
ATOM 646 N N . LYS A 1 79 ? -19.746 -6.495 28.666 1.00 93.31 79 LYS A N 1
ATOM 647 C CA . LYS A 1 79 ? -20.482 -6.046 29.858 1.00 93.31 79 LYS A CA 1
ATOM 648 C C . LYS A 1 79 ? -21.944 -5.721 29.556 1.00 93.31 79 LYS A C 1
ATOM 650 O O . LYS A 1 79 ? -22.819 -6.111 30.325 1.00 93.31 79 LYS A O 1
ATOM 655 N N . THR A 1 80 ? -22.196 -5.043 28.440 1.00 92.00 80 THR A N 1
ATOM 656 C CA . THR A 1 80 ? -23.546 -4.636 28.028 1.00 92.00 80 THR A CA 1
ATOM 657 C C . THR A 1 80 ? -24.415 -5.845 27.688 1.00 92.00 80 THR A C 1
ATOM 659 O O . THR A 1 80 ? -25.537 -5.945 28.178 1.00 92.00 80 THR A O 1
ATOM 662 N N . ILE A 1 81 ? -23.881 -6.793 26.909 1.00 94.06 81 ILE A N 1
ATOM 663 C CA . ILE A 1 81 ? -24.587 -8.026 26.533 1.00 94.06 81 ILE A CA 1
ATOM 664 C C . ILE A 1 81 ? -24.913 -8.846 27.780 1.00 94.06 81 ILE A C 1
ATOM 666 O O . ILE A 1 81 ? -26.051 -9.282 27.932 1.00 94.06 81 ILE A O 1
ATOM 670 N N . LEU A 1 82 ? -23.947 -9.008 28.692 1.00 89.50 82 LEU A N 1
ATOM 671 C CA . LEU A 1 82 ? -24.163 -9.766 29.922 1.00 89.50 82 LEU A CA 1
ATOM 672 C C . LEU A 1 82 ? -25.294 -9.148 30.751 1.00 89.50 82 LEU A C 1
ATOM 674 O O . LEU A 1 82 ? -26.242 -9.849 31.081 1.00 89.50 82 LEU A O 1
ATOM 678 N N . TYR A 1 83 ? -25.241 -7.834 31.004 1.00 91.31 83 TYR A N 1
ATOM 679 C CA . TYR A 1 83 ? -26.265 -7.116 31.770 1.00 91.31 83 TYR A CA 1
ATOM 680 C C . TYR A 1 83 ? -27.660 -7.236 31.148 1.00 91.31 83 TYR A C 1
ATOM 682 O O . TYR A 1 83 ? -28.630 -7.475 31.862 1.00 91.31 83 TYR A O 1
ATOM 690 N N . PHE A 1 84 ? -27.753 -7.109 29.823 1.00 91.88 84 PHE A N 1
ATOM 691 C CA . PHE A 1 84 ? -29.015 -7.239 29.101 1.00 91.88 84 PHE A CA 1
ATOM 692 C C . PHE A 1 84 ? -29.552 -8.677 29.095 1.00 91.88 84 PHE A C 1
ATOM 694 O O . PHE A 1 84 ? -30.762 -8.883 29.111 1.00 91.88 84 PHE A O 1
ATOM 701 N N . SER A 1 85 ? -28.668 -9.678 29.098 1.00 90.50 85 SER A N 1
ATOM 702 C CA . SER A 1 85 ? -29.056 -11.092 29.152 1.00 90.50 85 SER A CA 1
ATOM 703 C C . SER A 1 85 ? -29.462 -11.571 30.550 1.00 90.50 85 SER A C 1
ATOM 705 O O . SER A 1 85 ? -30.225 -12.527 30.658 1.00 90.50 85 SER A O 1
ATOM 707 N N . THR A 1 86 ? -29.013 -10.902 31.619 1.00 85.50 86 THR A N 1
ATOM 708 C CA . THR A 1 86 ? -29.364 -11.244 33.008 1.00 85.50 86 THR A CA 1
ATOM 709 C C . THR A 1 86 ? -30.878 -11.346 33.261 1.00 85.50 86 THR A C 1
ATOM 711 O O . THR A 1 86 ? -31.291 -12.355 33.823 1.00 85.50 86 THR A O 1
ATOM 714 N N . PRO A 1 87 ? -31.736 -10.390 32.842 1.00 87.25 87 PRO A N 1
ATOM 715 C CA . PRO A 1 87 ? -33.189 -10.503 33.020 1.00 87.25 87 PRO A CA 1
ATOM 716 C C . PRO A 1 87 ? -33.871 -11.542 32.113 1.00 87.25 87 PRO A C 1
ATOM 718 O O . PRO A 1 87 ? -35.055 -11.783 32.287 1.00 87.25 87 PRO A O 1
ATOM 721 N N . ILE A 1 88 ? -33.171 -12.120 31.130 1.00 79.62 88 ILE A N 1
ATOM 722 C CA . ILE A 1 88 ? -33.712 -13.158 30.229 1.00 79.62 88 ILE A CA 1
ATOM 723 C C . ILE A 1 88 ? -33.470 -14.563 30.809 1.00 79.62 88 ILE A C 1
ATOM 725 O O . ILE A 1 88 ? -34.177 -15.510 30.478 1.00 79.62 88 ILE A O 1
ATOM 729 N N . LEU A 1 89 ? -32.452 -14.697 31.663 1.00 72.56 89 LEU A N 1
ATOM 730 C CA . LEU A 1 89 ? -32.066 -15.941 32.334 1.00 72.56 89 LEU A CA 1
ATOM 731 C C . LEU A 1 89 ? -32.765 -16.145 33.691 1.00 72.56 89 LEU A C 1
ATOM 733 O O . LEU A 1 89 ? -32.485 -17.140 34.361 1.00 72.56 89 LEU A O 1
ATOM 737 N N . GLN A 1 90 ? -33.640 -15.218 34.089 1.00 55.62 90 GLN A N 1
ATOM 738 C CA . GLN A 1 90 ? -34.454 -15.271 35.304 1.00 55.62 90 GLN A CA 1
ATOM 739 C C . GLN A 1 90 ? -35.933 -15.321 34.930 1.00 55.62 90 GLN A C 1
ATOM 741 O O . GLN A 1 90 ? -36.656 -16.128 35.552 1.00 55.62 90 GLN A O 1
#

Nearest PDB structures (foldseek):
  8ugh-assembly1_4D  TM=2.586E-01  e=4.024E+00  Sus scrofa

Mean predicted aligned error: 16.67 Å

Foldseek 3Di:
DDDDPPDDPPPPPPDFCDDPPDDPVNCVVVVVDRDDDVPDDCVVVCVVVVDPDDDDDPPPPPDPVVVVVVVCCVVVVVVVVVVVCVVVVD

Sequence (90 aa):
QIFTKGFSLVKPLSSSHFEKNTTVNDLFHQLFIESWNPMINFTGYFHMCSPNSCTYSYNRRFNLFYIIVTIISLFGGLKTILYFSTPILQ

pLDDT: mean 79.65, std 12.68, range [42.47, 96.75]